Protein AF-A0A968D6P3-F1 (afdb_monomer)

Solvent-accessible surface area (backbone atoms only — not comparable to full-atom values): 5570 Å² total; per-residue (Å²): 118,77,71,58,57,55,53,53,53,50,51,47,62,71,68,71,59,91,38,73,42,37,53,64,76,57,51,67,72,42,44,27,33,32,61,49,73,48,98,63,58,65,77,57,44,55,53,36,45,76,65,54,64,40,65,74,34,55,39,30,33,64,34,73,71,100,47,33,31,33,32,35,86,96,43,79,44,82,43,57,68,74,60,29,63,26,29,33,24,35,57,55,82,74,93,82,122

Secondary structure (DSSP, 8-state):
-HHHHHHHHHHHHHTT---EEEGGGPPTT-EEEEEEE-S--HHHHHHHHHTT-STT-EEEEEE-SSSEEEEETTEEEEE-HHHHHTEEEEEPP-TT-

Nearest PDB structures (foldseek):
  3e19-assembly1_B  TM=8.958E-01  e=2.493E-06  Thermococcus thioreducens
  3e19-assembly1_A  TM=9.100E-01  e=4.237E-06  Thermococcus thioreducens
  4o5v-assembly1_A  TM=9.229E-01  e=1.377E-05  Thermoplasma acidophilum DSM 1728
  7b1v-assembly1_A  TM=8.258E-01  e=3.730E-04  Saccharopolyspora erythraea NRRL 2338
  2qqa-assembly1_A-2  TM=8.065E-01  e=2.059E-03  Corynebacterium diphtheriae

Foldseek 3Di:
DVVVLVVVVVVVVVVVQPQKDFLLPDDAFWKWFWADFPDDPPVRVVVCVVVVNDGGFMKGFHDPPPFTWIDTPNDIDTDHPVRSRRIITGTDDDPPD

pLDDT: mean 82.44, std 16.04, range [40.28, 96.88]

Structure (mmCIF, N/CA/C/O backbone):
data_AF-A0A968D6P3-F1
#
_entry.id   AF-A0A968D6P3-F1
#
loop_
_atom_site.group_PDB
_atom_site.id
_atom_site.type_symbol
_atom_site.label_atom_id
_atom_site.label_alt_id
_atom_site.label_comp_id
_atom_site.label_asym_id
_atom_site.label_entity_id
_atom_site.label_seq_id
_atom_site.pd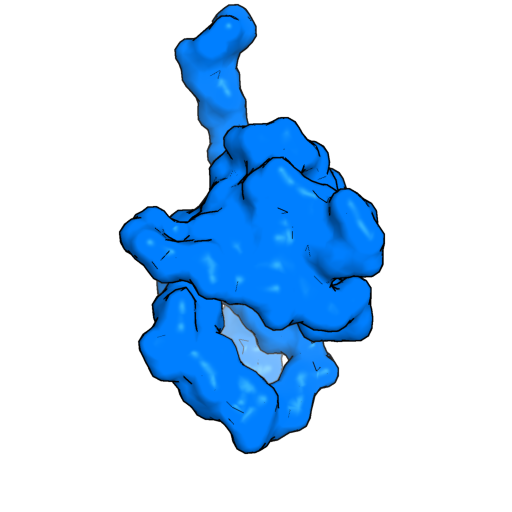bx_PDB_ins_code
_atom_site.Cartn_x
_atom_site.Cartn_y
_atom_site.Cartn_z
_atom_site.occupancy
_atom_site.B_iso_or_equiv
_atom_site.auth_seq_id
_atom_site.auth_comp_id
_atom_site.auth_asym_id
_atom_site.auth_atom_id
_atom_site.pdbx_PDB_model_num
ATOM 1 N N . MET A 1 1 ? 16.094 -0.528 -16.044 1.00 51.88 1 MET A N 1
ATOM 2 C CA . MET A 1 1 ? 14.943 -0.396 -15.116 1.00 51.88 1 MET A CA 1
ATOM 3 C C . MET A 1 1 ? 14.948 0.891 -14.277 1.00 51.88 1 MET A C 1
ATOM 5 O O . MET A 1 1 ? 13.911 1.531 -14.208 1.00 51.88 1 MET A O 1
ATOM 9 N N . LYS A 1 2 ? 16.089 1.354 -13.726 1.00 40.28 2 LYS A N 1
ATOM 10 C CA . LYS A 1 2 ? 16.186 2.622 -12.951 1.00 40.28 2 LYS A CA 1
ATOM 11 C C . LYS A 1 2 ? 15.753 3.901 -13.709 1.00 40.28 2 LYS A C 1
ATOM 13 O O . LYS A 1 2 ? 15.362 4.874 -13.084 1.00 40.28 2 LYS A O 1
ATOM 18 N N . SER A 1 3 ? 15.787 3.891 -15.046 1.00 51.22 3 SER A N 1
ATOM 19 C CA . SER A 1 3 ? 15.506 5.061 -15.902 1.00 51.22 3 SER A CA 1
ATOM 20 C C . SER A 1 3 ? 14.013 5.409 -16.062 1.00 51.22 3 SER A C 1
ATOM 22 O O . SER A 1 3 ? 13.689 6.569 -16.297 1.00 51.22 3 SER A O 1
ATOM 24 N N . GLN A 1 4 ? 13.095 4.447 -15.901 1.00 53.44 4 GLN A N 1
ATOM 25 C CA . GLN A 1 4 ? 11.649 4.694 -16.055 1.00 53.44 4 GLN A CA 1
ATOM 26 C C . GLN A 1 4 ? 11.031 5.330 -14.797 1.00 53.44 4 GLN A C 1
ATOM 28 O O . GLN A 1 4 ? 10.241 6.263 -14.898 1.00 53.44 4 GLN A O 1
ATOM 33 N N . ILE A 1 5 ? 11.462 4.897 -13.606 1.00 57.69 5 ILE A N 1
ATOM 34 C CA . ILE A 1 5 ? 10.959 5.411 -12.320 1.00 57.69 5 ILE A CA 1
ATOM 35 C C . ILE A 1 5 ? 11.311 6.895 -12.149 1.00 57.69 5 ILE A C 1
ATOM 37 O O . ILE A 1 5 ? 10.451 7.691 -11.789 1.00 57.69 5 ILE A O 1
ATOM 41 N N . VAL A 1 6 ? 12.543 7.296 -12.489 1.00 56.97 6 VAL A N 1
ATOM 42 C CA . VAL A 1 6 ? 12.978 8.703 -12.385 1.00 56.97 6 VAL A CA 1
ATOM 43 C C . VAL A 1 6 ? 12.153 9.615 -13.296 1.00 56.97 6 VAL A C 1
ATOM 45 O O . VAL A 1 6 ? 11.786 10.711 -12.885 1.00 56.97 6 VAL A O 1
ATOM 48 N N . LYS A 1 7 ? 11.803 9.157 -14.507 1.00 55.84 7 LYS A N 1
ATOM 49 C CA . LYS A 1 7 ? 10.969 9.931 -15.439 1.00 55.84 7 LYS A CA 1
ATOM 50 C C . LYS A 1 7 ? 9.545 10.117 -14.917 1.00 55.84 7 LYS A C 1
ATOM 52 O O . LYS A 1 7 ? 9.005 11.211 -15.037 1.00 55.84 7 LYS A O 1
ATOM 57 N N . PHE A 1 8 ? 8.963 9.083 -14.313 1.00 60.44 8 PHE A N 1
ATOM 58 C CA . PHE A 1 8 ? 7.603 9.147 -13.773 1.00 60.44 8 PHE A CA 1
ATOM 59 C C . PHE A 1 8 ? 7.523 10.027 -12.517 1.00 60.44 8 PHE A C 1
ATOM 61 O O . PHE A 1 8 ? 6.624 10.856 -12.398 1.00 60.44 8 PHE A O 1
ATOM 68 N N . VAL A 1 9 ? 8.512 9.911 -11.623 1.00 60.25 9 VAL A N 1
ATOM 69 C CA . VAL A 1 9 ? 8.633 10.762 -10.427 1.00 60.25 9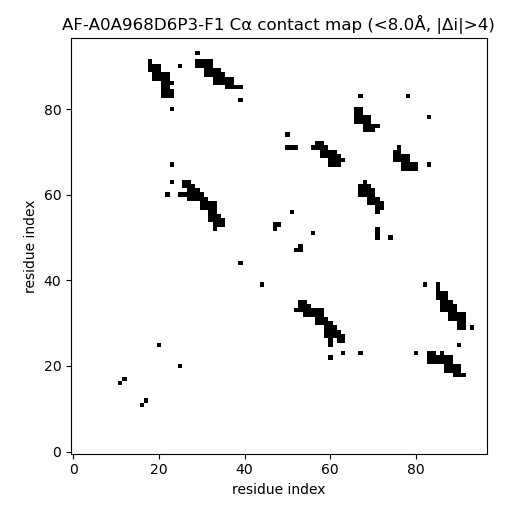 VAL A CA 1
ATOM 70 C C . VAL A 1 9 ? 8.847 12.225 -10.820 1.00 60.25 9 VAL A C 1
ATOM 72 O O . VAL A 1 9 ? 8.158 13.101 -10.304 1.00 60.25 9 VAL A O 1
ATOM 75 N N . ALA A 1 10 ? 9.742 12.499 -11.775 1.00 57.88 10 ALA A N 1
ATOM 76 C CA . ALA A 1 10 ? 9.984 13.854 -12.264 1.00 57.88 10 ALA A CA 1
ATOM 77 C C . ALA A 1 10 ? 8.737 14.456 -12.932 1.00 57.88 10 ALA A C 1
ATOM 79 O O . ALA A 1 10 ? 8.405 15.603 -12.661 1.00 57.88 10 ALA A O 1
ATOM 80 N N . ALA A 1 11 ? 8.006 13.689 -13.747 1.00 56.34 11 ALA A N 1
ATOM 81 C CA . ALA A 1 11 ? 6.772 14.158 -14.378 1.00 56.34 11 ALA A CA 1
ATOM 82 C C . ALA A 1 11 ? 5.674 14.492 -13.350 1.00 56.34 11 ALA A C 1
ATOM 84 O O . ALA A 1 11 ? 5.021 15.526 -13.471 1.00 56.34 11 ALA A O 1
ATOM 85 N N . ALA A 1 12 ? 5.505 13.664 -12.311 1.00 54.50 12 ALA A N 1
ATOM 86 C CA . ALA A 1 12 ? 4.557 13.934 -11.229 1.00 54.50 12 ALA A CA 1
ATOM 87 C C . ALA A 1 12 ? 4.934 15.190 -10.423 1.00 54.50 12 ALA A C 1
ATOM 89 O O . ALA A 1 12 ? 4.060 15.983 -10.080 1.00 54.50 12 ALA A O 1
ATOM 90 N N . TYR A 1 13 ? 6.231 15.399 -10.174 1.00 57.19 13 TYR A N 1
ATOM 91 C CA . TYR A 1 13 ? 6.742 16.583 -9.480 1.00 57.19 13 TYR A CA 1
ATOM 92 C C . TYR A 1 13 ? 6.575 17.866 -10.317 1.00 57.19 13 TYR A C 1
ATOM 94 O O . TYR A 1 13 ? 6.169 18.902 -9.796 1.00 57.19 13 TYR A O 1
ATOM 102 N N . LEU A 1 14 ? 6.829 17.790 -11.630 1.00 52.91 14 LEU A N 1
ATOM 103 C CA . LEU A 1 14 ? 6.700 18.911 -12.573 1.00 52.91 14 LEU A CA 1
ATOM 104 C C . LEU A 1 14 ? 5.242 19.329 -12.825 1.00 52.91 14 LEU A C 1
ATOM 106 O O . LEU A 1 14 ? 4.995 20.483 -13.160 1.00 52.91 14 LEU A O 1
ATOM 110 N N . ALA A 1 15 ? 4.277 18.424 -12.635 1.00 57.22 15 ALA A N 1
ATOM 111 C CA . ALA A 1 15 ? 2.850 18.708 -12.798 1.00 57.22 15 ALA A CA 1
ATOM 112 C C . ALA A 1 15 ? 2.234 19.532 -11.644 1.00 57.22 15 ALA A C 1
ATOM 114 O O . ALA A 1 15 ? 1.042 19.824 -11.680 1.00 57.22 15 ALA A O 1
ATOM 115 N N . GLY A 1 16 ? 3.011 19.908 -10.619 1.00 44.72 16 GLY A N 1
ATOM 116 C CA . GLY A 1 16 ? 2.568 20.824 -9.558 1.00 44.72 16 GLY A CA 1
ATOM 117 C C . GLY A 1 16 ? 1.576 20.235 -8.547 1.00 44.72 16 GLY A C 1
ATOM 118 O O . GLY A 1 16 ? 1.038 20.967 -7.721 1.00 44.72 16 GLY A O 1
ATOM 119 N N . VAL A 1 17 ? 1.339 18.920 -8.569 1.00 53.41 17 VAL A N 1
ATOM 120 C CA . VAL A 1 17 ? 0.400 18.244 -7.663 1.00 53.41 17 VAL A CA 1
ATOM 121 C C . VAL A 1 17 ? 1.186 17.476 -6.598 1.00 53.41 17 VAL A C 1
ATOM 123 O O . VAL A 1 17 ? 1.619 16.345 -6.813 1.00 53.41 17 VAL A O 1
ATOM 126 N N . ASN A 1 18 ? 1.371 18.093 -5.431 1.00 62.75 18 ASN A N 1
ATOM 127 C CA . ASN A 1 18 ? 2.174 17.579 -4.313 1.00 62.75 18 ASN A CA 1
ATOM 128 C C . ASN A 1 18 ? 1.453 16.469 -3.506 1.00 62.75 18 ASN A C 1
ATOM 130 O O . ASN A 1 18 ? 1.340 16.545 -2.288 1.00 62.75 18 ASN A O 1
ATOM 134 N N . LEU A 1 19 ? 0.896 15.458 -4.186 1.00 77.75 19 LEU A N 1
ATOM 135 C CA . LEU A 1 19 ? 0.113 14.371 -3.566 1.00 77.75 19 LEU A CA 1
ATOM 136 C C . LEU A 1 19 ? 0.907 13.067 -3.392 1.00 77.75 19 LEU A C 1
ATOM 138 O O . LEU A 1 19 ? 0.339 12.068 -2.947 1.00 77.75 19 LEU A O 1
ATOM 142 N N . MET A 1 20 ? 2.191 13.052 -3.765 1.00 88.25 20 MET A N 1
ATOM 143 C CA . MET A 1 20 ? 3.050 11.884 -3.579 1.00 88.25 20 MET A CA 1
ATOM 144 C C . MET A 1 20 ? 3.556 11.827 -2.139 1.00 88.25 20 MET A C 1
ATOM 146 O O . MET A 1 20 ? 4.311 12.692 -1.703 1.00 88.25 20 MET A O 1
ATOM 150 N N . VAL A 1 21 ? 3.179 10.775 -1.425 1.00 91.69 21 VAL A N 1
ATOM 151 C CA . VAL A 1 21 ? 3.581 10.524 -0.036 1.00 91.69 21 VAL A CA 1
ATOM 152 C C . VAL A 1 21 ? 3.954 9.055 0.139 1.00 91.69 21 VAL A C 1
ATOM 154 O O . VAL A 1 21 ? 3.711 8.232 -0.748 1.00 91.69 21 VAL A O 1
AT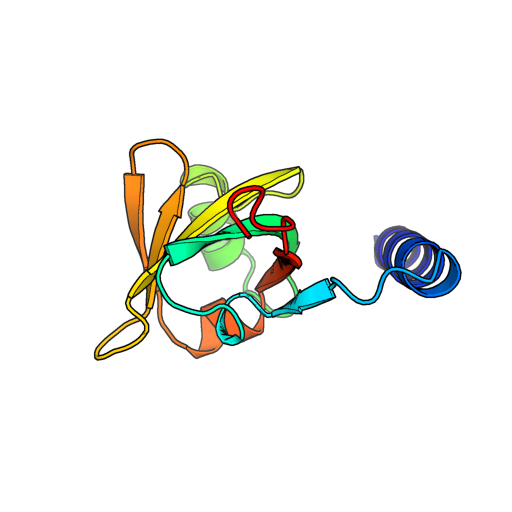OM 157 N N . ARG A 1 22 ? 4.543 8.696 1.280 1.00 92.69 22 ARG A N 1
ATOM 158 C CA . ARG A 1 22 ? 4.691 7.282 1.648 1.00 92.69 22 ARG A CA 1
ATOM 159 C C . ARG A 1 22 ? 3.376 6.769 2.212 1.00 92.69 22 ARG A C 1
ATOM 161 O O . ARG A 1 22 ? 2.633 7.525 2.833 1.00 92.69 22 ARG A O 1
ATOM 168 N N . LEU A 1 23 ? 3.126 5.470 2.082 1.00 94.44 23 LEU A N 1
ATOM 169 C CA . LEU A 1 23 ? 1.950 4.832 2.675 1.00 94.44 23 LEU A CA 1
ATOM 170 C C . LEU A 1 23 ? 1.883 5.070 4.194 1.00 94.44 23 LEU A C 1
ATOM 172 O O . LEU A 1 23 ? 0.810 5.307 4.737 1.00 94.44 23 LEU A O 1
ATOM 176 N N . LYS A 1 24 ? 3.041 5.084 4.868 1.00 94.56 24 LYS A N 1
ATOM 177 C CA . LYS A 1 24 ? 3.165 5.411 6.299 1.00 94.56 24 LYS A CA 1
ATOM 178 C C . LYS A 1 24 ? 2.606 6.795 6.674 1.00 94.56 24 LYS A C 1
ATOM 180 O O . LYS A 1 24 ? 2.136 6.986 7.797 1.00 94.56 24 LYS A O 1
ATOM 185 N N . ASP A 1 25 ? 2.682 7.749 5.748 1.00 93.69 25 ASP A N 1
ATOM 186 C CA . ASP A 1 25 ? 2.293 9.148 5.956 1.00 93.69 25 ASP A CA 1
ATOM 187 C C . ASP A 1 25 ? 0.799 9.392 5.661 1.00 93.69 25 ASP A C 1
ATOM 189 O O . ASP A 1 25 ? 0.317 10.516 5.806 1.00 93.69 25 ASP A O 1
ATOM 193 N N . LEU A 1 26 ? 0.055 8.357 5.253 1.00 92.88 26 LEU A N 1
ATOM 194 C CA . LEU A 1 26 ? -1.403 8.415 5.193 1.00 92.88 26 LEU A CA 1
ATOM 195 C C . LEU A 1 26 ? -1.998 8.473 6.606 1.00 92.88 26 LEU A C 1
ATOM 197 O O . LEU A 1 26 ? -1.411 7.967 7.565 1.00 92.88 26 LEU A O 1
ATOM 201 N N . GLU A 1 27 ? -3.186 9.043 6.729 1.00 94.00 27 GLU A N 1
ATOM 202 C CA . GLU A 1 27 ? -4.029 8.960 7.919 1.00 94.00 27 GLU A CA 1
ATOM 203 C C . GLU A 1 27 ? -5.071 7.844 7.796 1.00 94.00 27 GLU A C 1
ATOM 205 O O . GLU A 1 27 ? -5.407 7.387 6.702 1.00 94.00 27 GLU A O 1
ATOM 210 N N . ALA A 1 28 ? -5.558 7.354 8.937 1.00 94.50 28 ALA A N 1
ATOM 211 C CA . ALA A 1 28 ? -6.580 6.312 8.944 1.00 94.50 28 ALA A CA 1
ATOM 212 C C . ALA A 1 28 ? -7.854 6.805 8.234 1.00 94.50 28 ALA A C 1
ATOM 214 O O . ALA A 1 28 ? -8.345 7.898 8.501 1.00 94.50 28 ALA A O 1
ATOM 215 N N . GLY A 1 29 ? -8.380 5.987 7.327 1.00 93.75 29 GLY A N 1
ATOM 216 C CA . GLY A 1 29 ? -9.486 6.307 6.430 1.00 93.75 29 GLY A CA 1
ATOM 217 C C . GLY A 1 29 ? -9.055 6.849 5.064 1.00 93.75 29 GLY A C 1
ATOM 218 O O . GLY A 1 29 ? -9.842 6.760 4.123 1.00 93.75 29 GLY A O 1
ATOM 219 N N . GLU A 1 30 ? -7.825 7.354 4.908 1.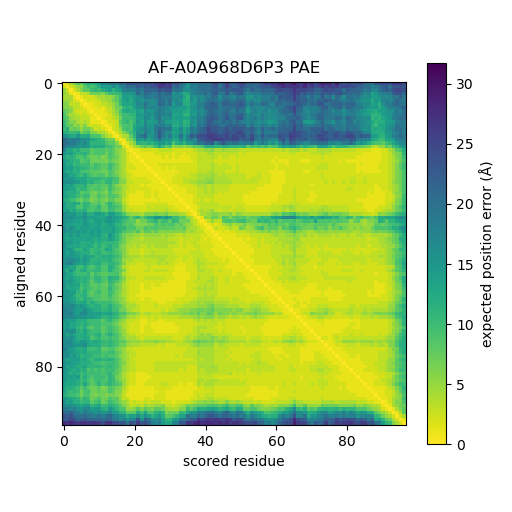00 93.94 30 GLU A N 1
ATOM 220 C CA . GLU A 1 30 ? -7.372 7.899 3.625 1.00 93.94 30 GLU A CA 1
ATOM 221 C C . GLU A 1 30 ? -7.157 6.804 2.575 1.00 93.94 30 GLU A C 1
ATOM 223 O O . GLU A 1 30 ? -6.630 5.721 2.854 1.00 93.94 30 GLU A O 1
ATOM 228 N N . GLN A 1 31 ? -7.528 7.127 1.334 1.00 94.81 31 GLN A N 1
ATOM 229 C CA . GLN A 1 31 ? -7.333 6.287 0.159 1.00 94.81 31 GLN A CA 1
ATOM 230 C C . GLN A 1 31 ? -6.276 6.890 -0.769 1.00 94.81 31 GLN A C 1
ATOM 232 O O . GLN A 1 31 ? -6.196 8.105 -0.967 1.00 94.81 31 GLN A O 1
ATOM 237 N N . ALA A 1 32 ? -5.458 6.028 -1.360 1.00 95.00 32 ALA A N 1
ATOM 238 C CA . ALA A 1 32 ? -4.386 6.428 -2.254 1.00 95.00 32 ALA A CA 1
ATOM 239 C C . ALA A 1 32 ? -4.167 5.391 -3.362 1.00 95.00 32 ALA A C 1
ATOM 241 O O . ALA A 1 32 ? -4.503 4.220 -3.207 1.00 95.00 32 ALA A O 1
ATOM 242 N N . CYS A 1 33 ? -3.592 5.820 -4.483 1.00 94.12 33 CYS A N 1
ATOM 243 C CA . CYS A 1 33 ? -3.162 4.933 -5.564 1.00 94.12 33 CYS A CA 1
ATOM 244 C C . CYS A 1 33 ? -1.675 4.606 -5.401 1.00 94.12 33 CYS A C 1
ATOM 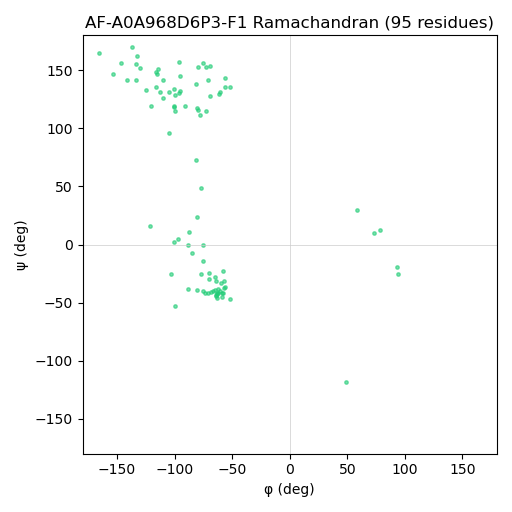246 O O . CYS A 1 33 ? -0.861 5.511 -5.199 1.00 94.12 33 CYS A O 1
ATOM 248 N N . ILE A 1 34 ? -1.309 3.332 -5.496 1.00 93.00 34 ILE A N 1
ATOM 249 C CA . ILE A 1 34 ? 0.076 2.867 -5.413 1.00 93.00 34 ILE A CA 1
ATOM 250 C C . ILE A 1 34 ? 0.825 3.323 -6.667 1.00 93.00 34 ILE A C 1
ATOM 252 O O . ILE A 1 34 ? 0.389 3.077 -7.789 1.00 93.00 34 ILE A O 1
ATOM 256 N N . LEU A 1 35 ? 1.970 3.981 -6.484 1.00 90.81 35 LEU A N 1
ATOM 257 C CA . LEU A 1 35 ? 2.806 4.450 -7.590 1.00 90.81 35 LEU A CA 1
ATOM 258 C C . LEU A 1 35 ? 3.976 3.503 -7.837 1.00 90.81 35 LEU A C 1
ATOM 260 O O . LEU A 1 35 ? 4.198 3.063 -8.961 1.00 90.81 35 LEU A O 1
ATOM 264 N N . PHE A 1 36 ? 4.744 3.209 -6.791 1.00 87.38 36 PHE A N 1
ATOM 265 C CA . PHE A 1 36 ? 5.889 2.307 -6.851 1.00 87.38 36 PHE A CA 1
ATOM 266 C C . PHE A 1 36 ? 6.338 1.905 -5.445 1.00 87.38 36 PHE A C 1
ATOM 268 O O . PHE A 1 36 ? 6.002 2.542 -4.447 1.00 87.38 36 PHE A O 1
ATOM 275 N N . THR A 1 37 ? 7.156 0.860 -5.387 1.00 86.44 37 THR A N 1
ATOM 276 C CA . THR A 1 37 ? 7.827 0.401 -4.171 1.00 86.44 37 THR A CA 1
ATOM 277 C C . THR A 1 37 ? 9.340 0.542 -4.325 1.00 86.44 37 THR A C 1
ATOM 279 O O . THR A 1 37 ? 9.898 0.167 -5.358 1.00 86.44 37 THR A O 1
ATOM 282 N N . THR A 1 38 ? 10.026 1.048 -3.306 1.00 84.06 38 THR A N 1
ATOM 283 C CA . THR A 1 38 ? 11.491 1.153 -3.250 1.00 84.06 38 THR A CA 1
ATOM 284 C C . THR A 1 38 ? 12.047 0.292 -2.132 1.00 84.06 38 THR A C 1
ATOM 286 O O . THR A 1 38 ? 11.422 0.182 -1.083 1.00 84.06 38 THR A O 1
ATOM 289 N N . SER A 1 39 ? 13.260 -0.233 -2.314 1.00 70.81 39 SER A N 1
ATOM 290 C CA . SER A 1 39 ? 14.032 -0.856 -1.228 1.00 70.81 39 SER A CA 1
ATOM 291 C C . SER A 1 39 ? 13.332 -2.036 -0.532 1.00 70.81 39 SER A C 1
ATOM 293 O O . SER A 1 39 ? 13.584 -2.299 0.639 1.00 70.81 39 SER A O 1
ATOM 295 N N . VAL A 1 40 ? 12.480 -2.771 -1.257 1.00 75.50 40 VAL A N 1
ATOM 296 C CA . VAL A 1 40 ? 11.854 -4.016 -0.785 1.00 75.50 40 VAL A CA 1
ATOM 297 C C . VAL A 1 40 ? 12.627 -5.213 -1.362 1.00 75.50 40 VAL A C 1
ATOM 299 O O . VAL A 1 40 ? 12.841 -5.246 -2.578 1.00 75.50 40 VAL A O 1
ATOM 302 N N . PRO A 1 41 ? 13.069 -6.194 -0.547 1.00 81.50 41 PRO A N 1
ATOM 303 C CA . PRO A 1 41 ? 13.711 -7.411 -1.050 1.00 81.50 41 PRO A CA 1
ATOM 304 C C . PRO A 1 41 ? 12.820 -8.151 -2.056 1.00 81.50 41 PRO A C 1
ATOM 306 O O . PRO A 1 41 ? 11.611 -8.221 -1.853 1.00 81.50 41 PRO A O 1
ATOM 309 N N . GLY A 1 42 ? 13.404 -8.759 -3.097 1.00 81.38 42 GLY A N 1
ATOM 310 C CA . GLY A 1 42 ? 12.643 -9.385 -4.195 1.00 81.38 42 GLY A CA 1
ATOM 311 C C . GLY A 1 42 ? 11.563 -10.369 -3.730 1.00 81.38 42 GLY A C 1
ATOM 312 O O . GLY A 1 42 ? 10.410 -10.232 -4.108 1.00 81.38 42 GLY A O 1
ATOM 313 N N . GLN A 1 43 ? 11.888 -11.268 -2.796 1.00 83.50 43 GLN A N 1
ATOM 314 C CA . GLN A 1 43 ? 10.915 -12.230 -2.261 1.00 83.50 43 GLN A CA 1
ATOM 315 C C . GLN A 1 43 ? 9.748 -11.566 -1.505 1.00 83.50 43 GLN A C 1
ATOM 317 O O . GLN A 1 43 ? 8.636 -12.089 -1.489 1.00 83.50 43 GLN A O 1
ATOM 322 N N . VAL A 1 44 ? 9.990 -10.423 -0.856 1.00 84.88 44 VAL A N 1
ATOM 323 C CA . VAL A 1 44 ? 8.934 -9.651 -0.185 1.00 84.88 44 VAL A CA 1
ATOM 324 C C . VAL A 1 44 ? 8.096 -8.912 -1.224 1.00 84.88 44 VAL A C 1
ATOM 326 O O . VAL A 1 44 ? 6.875 -8.902 -1.111 1.00 84.88 44 VAL A O 1
ATOM 329 N N . LEU A 1 45 ? 8.732 -8.354 -2.258 1.00 85.56 45 LEU A N 1
ATOM 330 C CA . LEU A 1 45 ? 8.042 -7.708 -3.370 1.00 85.56 45 LEU A CA 1
ATOM 331 C C . LEU A 1 45 ? 7.095 -8.684 -4.079 1.00 85.56 45 LEU A C 1
ATOM 333 O O . LEU A 1 45 ? 5.936 -8.341 -4.280 1.00 85.56 45 LEU A O 1
ATOM 337 N N . ASP A 1 46 ? 7.537 -9.909 -4.367 1.00 87.88 46 ASP A N 1
ATOM 338 C CA . ASP A 1 46 ? 6.698 -10.934 -5.000 1.00 87.88 46 ASP A CA 1
ATOM 339 C C . ASP A 1 46 ? 5.440 -11.228 -4.167 1.00 87.88 46 ASP A C 1
ATOM 341 O O . ASP A 1 46 ? 4.333 -11.305 -4.698 1.00 87.88 46 ASP A O 1
ATOM 345 N N . ARG A 1 47 ? 5.581 -11.317 -2.836 1.00 89.12 47 ARG A N 1
ATOM 346 C CA . ARG A 1 47 ? 4.436 -11.495 -1.926 1.00 89.12 47 ARG A CA 1
ATOM 347 C C . ARG A 1 47 ? 3.497 -10.294 -1.961 1.00 89.12 47 ARG A C 1
ATOM 349 O O . ARG A 1 47 ? 2.289 -10.477 -2.023 1.00 89.12 47 ARG A O 1
ATOM 356 N N . LEU A 1 48 ? 4.039 -9.078 -1.939 1.00 89.06 48 LEU A N 1
ATOM 357 C CA . LEU A 1 48 ? 3.250 -7.851 -2.040 1.00 89.06 48 LEU A CA 1
ATOM 358 C C . LEU A 1 48 ? 2.433 -7.799 -3.332 1.00 89.06 48 LEU A C 1
ATOM 360 O O . LEU A 1 48 ? 1.255 -7.446 -3.289 1.00 89.06 48 LEU A O 1
ATOM 364 N N . MET A 1 49 ? 3.024 -8.213 -4.454 1.00 89.06 49 MET A N 1
ATOM 365 C CA . MET A 1 49 ? 2.328 -8.260 -5.737 1.00 89.06 49 MET A CA 1
ATOM 366 C C . MET A 1 49 ? 1.139 -9.225 -5.719 1.00 89.06 49 MET A C 1
ATOM 368 O O . MET A 1 49 ? 0.073 -8.874 -6.218 1.00 89.06 49 MET A O 1
ATOM 372 N N . VAL A 1 50 ? 1.289 -10.402 -5.097 1.00 90.69 50 VAL A N 1
ATOM 373 C CA . VAL A 1 50 ? 0.191 -11.375 -4.927 1.00 90.69 50 VAL A CA 1
ATOM 374 C C . VAL A 1 50 ? -0.978 -10.782 -4.137 1.00 90.69 50 VAL A C 1
ATOM 376 O O . VAL A 1 50 ? -2.129 -11.093 -4.425 1.00 90.69 50 VAL A O 1
ATOM 379 N N . TYR A 1 51 ? -0.700 -9.893 -3.182 1.00 91.56 51 TYR A N 1
ATOM 380 C CA . TYR A 1 51 ? -1.723 -9.210 -2.388 1.00 91.56 51 TYR A CA 1
ATOM 381 C C . TYR A 1 51 ? -2.256 -7.912 -3.021 1.00 91.56 51 TYR A C 1
ATOM 383 O O . TYR A 1 51 ? -2.932 -7.133 -2.352 1.00 91.56 51 TYR A O 1
ATOM 391 N N . GLY A 1 52 ? -1.938 -7.640 -4.290 1.00 90.62 52 GLY A N 1
ATOM 392 C CA . GLY A 1 52 ? -2.432 -6.457 -4.997 1.00 90.62 52 GLY A CA 1
ATOM 393 C C . GLY A 1 52 ? -1.700 -5.156 -4.653 1.00 90.62 52 GLY A C 1
ATOM 394 O O . GLY A 1 52 ? -2.153 -4.079 -5.042 1.00 90.62 52 GLY A O 1
ATOM 395 N N . ILE A 1 53 ? -0.550 -5.223 -3.973 1.00 92.12 53 ILE A N 1
ATOM 396 C CA . ILE A 1 53 ? 0.326 -4.066 -3.742 1.00 92.12 53 ILE A CA 1
ATOM 397 C C . ILE A 1 53 ? 1.183 -3.847 -4.995 1.00 92.12 53 ILE A C 1
ATOM 399 O O . ILE A 1 53 ? 2.378 -4.144 -5.038 1.00 92.12 53 ILE A O 1
ATOM 403 N N . ILE A 1 54 ? 0.537 -3.355 -6.048 1.00 91.25 54 ILE A N 1
ATOM 404 C CA . ILE A 1 54 ? 1.130 -3.094 -7.361 1.00 91.25 54 ILE A CA 1
ATOM 405 C C . ILE A 1 54 ? 0.793 -1.679 -7.835 1.00 91.25 54 ILE A C 1
ATOM 407 O O . ILE A 1 54 ? -0.250 -1.144 -7.458 1.00 91.25 54 ILE A O 1
ATOM 411 N N . PRO A 1 55 ? 1.645 -1.052 -8.668 1.00 90.62 55 PRO A N 1
ATOM 412 C CA . PRO A 1 55 ? 1.340 0.244 -9.260 1.00 90.62 55 PRO A CA 1
ATOM 413 C C . PRO A 1 55 ? -0.028 0.275 -9.951 1.00 90.62 55 PRO A C 1
ATOM 415 O O . PRO A 1 55 ? -0.360 -0.632 -10.709 1.00 90.62 55 PRO A O 1
ATOM 418 N N . GLY A 1 56 ? -0.793 1.340 -9.716 1.00 90.25 56 GLY A N 1
ATOM 419 C CA . GLY A 1 56 ? -2.138 1.530 -10.262 1.00 90.25 56 GLY A CA 1
ATOM 420 C C . GLY A 1 56 ? -3.264 1.057 -9.341 1.00 90.25 56 GLY A C 1
ATOM 421 O O . GLY A 1 56 ? -4.351 1.628 -9.401 1.00 90.25 56 GLY A O 1
ATOM 422 N N . ASN A 1 57 ? -3.007 0.103 -8.441 1.00 94.00 57 ASN A N 1
ATOM 423 C CA . ASN A 1 57 ? -4.016 -0.341 -7.480 1.00 94.00 57 ASN A CA 1
ATOM 424 C C . ASN A 1 57 ? -4.266 0.709 -6.396 1.00 94.00 57 ASN A C 1
ATOM 426 O O . ASN A 1 57 ? -3.391 1.512 -6.054 1.00 94.00 57 ASN A O 1
ATOM 430 N N . TYR A 1 58 ? -5.474 0.684 -5.840 1.00 94.69 58 TYR A N 1
ATOM 431 C CA . TYR A 1 58 ? -5.853 1.541 -4.728 1.00 94.69 58 TYR A CA 1
ATOM 432 C C . TYR A 1 58 ? -5.676 0.818 -3.403 1.00 94.69 58 TYR A C 1
ATOM 434 O O . TYR A 1 58 ? -5.902 -0.382 -3.279 1.00 94.69 58 TYR A O 1
ATOM 442 N N . VAL A 1 59 ? -5.286 1.590 -2.400 1.00 95.75 59 VAL A N 1
ATOM 443 C CA . VAL A 1 59 ? -5.142 1.135 -1.027 1.00 95.75 59 VAL A CA 1
ATOM 444 C C . VAL A 1 59 ? -5.794 2.148 -0.103 1.00 95.75 59 VAL A C 1
ATOM 446 O O . VAL A 1 59 ? -5.690 3.359 -0.319 1.00 95.75 59 VAL A O 1
ATOM 449 N N . ARG A 1 60 ? -6.458 1.660 0.940 1.00 96.19 60 ARG A N 1
ATOM 450 C CA . ARG A 1 60 ? -6.956 2.482 2.041 1.00 96.19 60 ARG A CA 1
ATOM 451 C C . ARG A 1 60 ? -6.188 2.146 3.304 1.00 96.19 60 ARG A C 1
ATOM 453 O O . ARG A 1 60 ? -6.050 0.976 3.652 1.00 96.19 60 ARG A O 1
ATOM 460 N N . LEU A 1 61 ? -5.696 3.158 4.008 1.00 96.44 61 LEU A N 1
ATOM 461 C CA . LEU A 1 61 ? -5.105 2.941 5.319 1.00 96.44 61 LEU A CA 1
ATOM 462 C C . LEU A 1 61 ? -6.229 2.812 6.346 1.00 96.44 61 LEU A C 1
ATOM 464 O O . LEU A 1 61 ? -6.962 3.762 6.583 1.00 96.44 61 LEU A O 1
ATOM 468 N N . HIS A 1 62 ? -6.377 1.650 6.970 1.00 96.12 62 HIS A N 1
ATOM 469 C CA . HIS A 1 62 ? -7.406 1.421 7.980 1.00 96.12 62 HIS A CA 1
ATOM 470 C C . HIS A 1 62 ? -6.928 1.797 9.391 1.00 96.12 62 HIS A C 1
ATOM 472 O O . HIS A 1 62 ? -7.689 2.372 10.164 1.00 96.12 62 HIS A O 1
ATOM 478 N N . GLN A 1 63 ? -5.661 1.521 9.722 1.00 95.50 63 GLN A N 1
ATOM 479 C CA . GLN A 1 63 ? -5.096 1.737 11.060 1.00 95.50 63 GLN A CA 1
ATOM 480 C C . GLN A 1 63 ? -3.578 1.971 10.989 1.00 95.50 63 GLN A C 1
ATOM 482 O O . GLN A 1 63 ? -2.917 1.339 10.174 1.00 95.50 63 GLN A O 1
ATOM 487 N N . LYS A 1 64 ? -3.006 2.809 11.875 1.00 95.19 64 LYS A N 1
ATOM 488 C CA . LYS A 1 64 ? -1.541 3.047 11.993 1.00 95.19 64 LYS A CA 1
ATOM 489 C C . LYS A 1 64 ? -0.868 2.345 13.179 1.00 95.19 64 LYS A C 1
ATOM 491 O O . LYS A 1 64 ? 0.343 2.142 13.160 1.00 95.19 64 LYS A O 1
ATOM 496 N N . LYS A 1 65 ? -1.612 2.052 14.251 1.00 91.31 65 LYS A N 1
ATOM 497 C CA . LYS A 1 65 ? -1.085 1.493 15.508 1.00 91.31 65 LYS A CA 1
ATOM 498 C C . LYS A 1 65 ? -2.047 0.452 16.090 1.00 91.31 65 LYS A C 1
ATOM 500 O O . LYS A 1 65 ? -3.246 0.704 16.041 1.00 91.31 65 LYS A O 1
ATOM 505 N N . PRO A 1 66 ? -1.547 -0.658 16.671 1.00 89.38 66 PRO A N 1
ATOM 506 C CA . PRO A 1 66 ? -0.128 -0.988 16.883 1.00 89.38 66 PRO A CA 1
ATOM 507 C C . PRO A 1 66 ? 0.619 -1.437 15.613 1.00 89.38 66 PRO A C 1
ATOM 509 O O . PRO A 1 66 ? 1.844 -1.426 15.605 1.00 89.38 66 PRO A O 1
ATOM 512 N N . ALA A 1 67 ? -0.103 -1.763 14.539 1.00 91.50 67 ALA A N 1
ATOM 513 C CA . ALA A 1 67 ? 0.444 -2.077 13.219 1.00 91.50 67 ALA A CA 1
ATOM 514 C C . ALA A 1 67 ? -0.311 -1.315 12.121 1.00 91.50 67 ALA A C 1
ATOM 516 O O . ALA A 1 67 ? -1.438 -0.852 12.353 1.00 91.50 67 ALA A O 1
ATOM 517 N N . TYR A 1 68 ? 0.300 -1.218 10.935 1.00 96.12 68 TYR A N 1
ATOM 518 C CA . TYR A 1 68 ? -0.348 -0.641 9.762 1.00 96.12 68 TYR A CA 1
ATOM 519 C C . TYR A 1 68 ? -1.300 -1.670 9.170 1.00 96.12 68 TYR A C 1
ATOM 521 O O . TYR A 1 68 ? -0.856 -2.688 8.646 1.00 96.12 68 TYR A O 1
ATOM 529 N N . ILE A 1 69 ? -2.601 -1.414 9.267 1.00 96.88 69 ILE A N 1
ATOM 530 C CA . ILE A 1 69 ? -3.617 -2.225 8.598 1.00 96.88 69 ILE A CA 1
ATOM 531 C C . ILE A 1 69 ? -4.041 -1.472 7.355 1.00 96.88 69 ILE A C 1
ATOM 533 O O . ILE A 1 69 ? -4.536 -0.349 7.455 1.00 96.88 69 ILE A O 1
ATOM 537 N N . ILE A 1 70 ? -3.845 -2.084 6.198 1.00 96.38 70 ILE A N 1
ATOM 538 C CA . ILE A 1 70 ? -4.288 -1.545 4.919 1.00 96.38 70 ILE A CA 1
ATOM 539 C C . ILE A 1 70 ? -5.358 -2.442 4.320 1.00 96.38 70 ILE A C 1
ATOM 541 O O . ILE A 1 70 ? -5.359 -3.649 4.548 1.00 96.38 70 ILE A O 1
ATOM 545 N N . GLN A 1 71 ? -6.242 -1.840 3.542 1.00 96.38 71 GLN A N 1
ATOM 546 C CA . GLN A 1 71 ? -7.205 -2.540 2.716 1.00 96.38 71 GLN A CA 1
ATOM 547 C C . GLN A 1 71 ? -6.815 -2.364 1.250 1.00 96.38 71 GLN A C 1
ATOM 549 O O . GLN A 1 71 ? -6.651 -1.233 0.786 1.00 96.38 71 GLN A O 1
ATOM 554 N N . VAL A 1 72 ? -6.674 -3.479 0.541 1.00 94.31 72 VAL A N 1
ATOM 555 C CA . VAL A 1 72 ? -6.528 -3.539 -0.916 1.00 94.31 72 VAL A CA 1
ATOM 556 C C . VAL A 1 72 ? -7.687 -4.3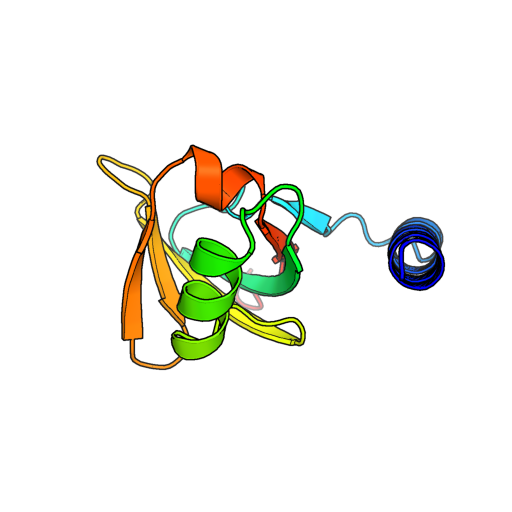73 -1.427 1.00 94.31 72 VAL A C 1
ATOM 558 O O . VAL A 1 72 ? -7.837 -5.525 -1.017 1.00 94.31 72 VAL A O 1
ATOM 561 N N . ASP A 1 73 ? -8.525 -3.779 -2.271 1.00 88.88 73 ASP A N 1
ATOM 562 C CA . ASP A 1 73 ? -9.816 -4.351 -2.660 1.00 88.88 73 ASP A CA 1
ATOM 563 C C . ASP A 1 73 ? -10.615 -4.801 -1.413 1.00 88.88 73 ASP A C 1
ATOM 565 O O . ASP A 1 73 ? -10.896 -3.994 -0.525 1.00 88.88 73 ASP A O 1
ATOM 569 N N . GLU A 1 74 ? -10.928 -6.092 -1.297 1.00 90.00 74 GLU A N 1
ATOM 570 C CA . GLU A 1 74 ? -11.652 -6.682 -0.158 1.00 90.00 74 GLU A CA 1
ATOM 571 C C . GLU A 1 74 ? -10.724 -7.320 0.897 1.00 90.00 74 GLU A C 1
ATOM 573 O O . GLU A 1 74 ? -11.184 -7.954 1.847 1.00 90.00 74 GLU A O 1
ATOM 578 N N . THR A 1 75 ? -9.403 -7.190 0.741 1.00 91.38 75 THR A N 1
ATOM 579 C CA . THR A 1 75 ? -8.413 -7.858 1.600 1.00 91.38 75 THR A CA 1
ATOM 580 C C . THR A 1 75 ? -7.776 -6.883 2.582 1.00 91.38 75 THR A C 1
ATOM 582 O O . THR A 1 75 ? -7.257 -5.838 2.190 1.00 91.38 75 THR A O 1
ATOM 585 N N . PHE A 1 76 ? -7.735 -7.264 3.861 1.00 95.12 76 PHE A N 1
ATOM 586 C CA . PHE A 1 76 ? -6.994 -6.545 4.898 1.00 95.12 76 PHE A CA 1
ATOM 587 C C . PHE A 1 76 ? -5.620 -7.172 5.128 1.00 95.12 76 PHE A C 1
ATOM 589 O O . PHE A 1 76 ? -5.503 -8.377 5.349 1.00 95.12 76 PHE A O 1
ATOM 596 N N . LEU A 1 77 ? -4.580 -6.341 5.123 1.00 94.44 77 LEU A N 1
ATOM 597 C CA . LEU A 1 77 ? -3.195 -6.758 5.323 1.00 94.44 77 LEU A CA 1
ATOM 598 C C . LEU A 1 77 ? -2.570 -5.974 6.469 1.00 94.44 77 LEU A C 1
ATOM 600 O O . LEU A 1 77 ? -2.654 -4.745 6.513 1.00 94.44 77 LEU A O 1
ATOM 604 N N . ALA A 1 78 ? -1.896 -6.690 7.366 1.00 94.75 78 ALA A N 1
ATOM 605 C CA . ALA A 1 78 ? -1.058 -6.095 8.395 1.00 94.75 78 ALA A CA 1
ATOM 606 C C . ALA A 1 78 ? 0.379 -5.969 7.879 1.00 94.75 78 ALA A C 1
ATOM 608 O O . ALA A 1 78 ? 1.012 -6.973 7.552 1.00 94.75 78 ALA A O 1
ATOM 609 N N . LEU A 1 79 ? 0.888 -4.741 7.815 1.00 92.56 79 LEU A N 1
ATOM 610 C CA . LEU A 1 79 ? 2.244 -4.434 7.378 1.00 92.56 79 LEU A CA 1
ATOM 611 C C 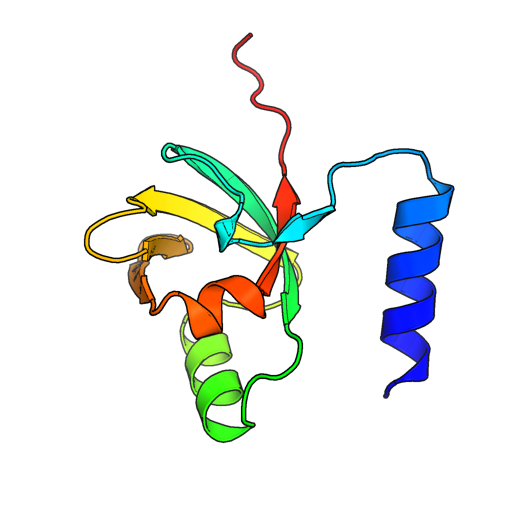. LEU A 1 79 ? 3.078 -3.837 8.517 1.00 92.56 79 LEU A C 1
ATOM 613 O O . LEU A 1 79 ? 2.596 -3.074 9.361 1.00 92.56 79 LEU A O 1
ATOM 617 N N . GLU A 1 80 ? 4.370 -4.149 8.496 1.00 91.19 80 GLU A N 1
ATOM 618 C CA . GLU A 1 80 ? 5.366 -3.497 9.340 1.00 91.19 80 GLU A CA 1
ATOM 619 C C . GLU A 1 80 ? 5.703 -2.083 8.824 1.00 91.19 80 GLU A C 1
ATOM 621 O O . GLU A 1 80 ? 5.554 -1.763 7.640 1.00 91.19 80 GLU A O 1
ATOM 626 N N . SER A 1 81 ? 6.185 -1.212 9.720 1.00 90.12 81 SER A N 1
ATOM 627 C CA . SER A 1 81 ? 6.498 0.190 9.388 1.00 90.12 81 SER A CA 1
ATOM 628 C C . SER A 1 81 ? 7.570 0.320 8.302 1.00 90.12 81 SER A C 1
ATOM 630 O O . SER A 1 81 ? 7.447 1.178 7.432 1.00 90.12 81 SER A O 1
ATOM 632 N N . ASN A 1 82 ? 8.606 -0.521 8.340 1.00 89.69 82 ASN A N 1
ATOM 633 C CA . ASN A 1 82 ? 9.690 -0.548 7.347 1.00 89.69 82 ASN A CA 1
ATOM 634 C C . ASN A 1 82 ? 9.160 -0.776 5.920 1.00 89.69 82 ASN A C 1
ATOM 636 O O . ASN A 1 82 ? 9.637 -0.167 4.968 1.00 89.69 82 ASN A O 1
ATOM 640 N N . LEU A 1 83 ? 8.138 -1.617 5.774 1.00 90.12 83 LEU A N 1
ATOM 641 C CA . LEU A 1 83 ? 7.520 -1.921 4.498 1.00 90.12 83 LEU A CA 1
ATOM 642 C C . LEU A 1 83 ? 6.674 -0.744 4.009 1.00 90.12 83 LEU A C 1
ATOM 644 O O . LEU A 1 83 ? 6.760 -0.361 2.847 1.00 90.12 83 LEU A O 1
ATOM 648 N N . CYS A 1 84 ? 5.923 -0.116 4.917 1.00 92.56 84 CYS A N 1
ATOM 649 C CA . CYS A 1 84 ? 5.112 1.067 4.622 1.00 92.56 84 CYS A CA 1
ATOM 650 C C . CYS A 1 84 ? 5.954 2.290 4.220 1.00 92.56 84 CYS A C 1
ATOM 652 O O . CYS A 1 84 ? 5.477 3.149 3.480 1.00 92.56 84 CYS A O 1
ATOM 654 N N . GLU A 1 85 ? 7.201 2.382 4.691 1.00 91.62 85 GLU A N 1
ATOM 655 C CA . GLU A 1 85 ? 8.157 3.430 4.300 1.00 91.62 85 GLU A CA 1
ATOM 656 C C . GLU A 1 85 ? 8.643 3.280 2.857 1.00 91.62 85 GLU A C 1
ATOM 658 O O . GLU A 1 85 ? 8.950 4.281 2.211 1.00 91.62 85 GLU A O 1
ATOM 663 N N . GLY A 1 86 ? 8.691 2.045 2.352 1.00 90.19 86 GLY A N 1
ATOM 664 C CA . GLY A 1 86 ? 9.111 1.733 0.989 1.00 90.19 86 GLY A CA 1
ATOM 665 C C . GLY A 1 86 ? 8.001 1.848 -0.056 1.00 90.19 86 GLY A C 1
ATOM 666 O O . GLY A 1 86 ? 8.297 1.730 -1.242 1.00 90.19 86 GLY A O 1
ATOM 667 N N . ILE A 1 87 ? 6.742 2.065 0.337 1.00 91.88 87 ILE A N 1
ATOM 668 C CA . ILE A 1 87 ? 5.599 2.149 -0.585 1.00 91.88 87 ILE A CA 1
ATOM 669 C C . ILE A 1 87 ? 5.241 3.619 -0.813 1.00 91.88 87 ILE A C 1
ATOM 671 O O . ILE A 1 87 ? 4.846 4.318 0.120 1.00 91.88 87 ILE A O 1
ATOM 675 N N . PHE A 1 88 ? 5.341 4.076 -2.061 1.00 92.12 88 PHE A N 1
ATOM 676 C CA . PHE A 1 88 ? 4.967 5.428 -2.469 1.00 92.12 88 PHE A CA 1
ATOM 677 C C . PHE A 1 88 ? 3.597 5.427 -3.130 1.00 92.12 88 PHE A C 1
ATOM 679 O O . PHE A 1 88 ? 3.305 4.608 -4.007 1.00 92.12 88 PHE A O 1
ATOM 686 N N . VAL A 1 89 ? 2.766 6.378 -2.719 1.00 93.62 89 VAL A N 1
ATOM 687 C CA . VAL A 1 89 ? 1.371 6.479 -3.133 1.00 93.62 89 VAL A CA 1
ATOM 688 C C . VAL A 1 89 ? 1.023 7.908 -3.529 1.00 93.62 89 VAL A C 1
ATOM 690 O O . VAL A 1 89 ? 1.641 8.869 -3.073 1.00 93.62 89 VAL A O 1
ATOM 693 N N . LYS A 1 90 ? -0.000 8.050 -4.367 1.00 92.00 90 LYS A N 1
ATOM 694 C CA . LYS A 1 90 ? -0.667 9.319 -4.648 1.00 92.00 90 LYS A CA 1
ATOM 695 C C . LYS A 1 90 ? -1.949 9.382 -3.829 1.00 92.00 90 LYS A C 1
ATOM 697 O O . LYS A 1 90 ? -2.857 8.593 -4.095 1.00 92.00 90 LYS A O 1
ATOM 702 N N . LYS A 1 91 ? -2.041 10.313 -2.874 1.00 89.94 91 LYS A N 1
ATOM 703 C CA . LYS A 1 91 ? -3.289 10.555 -2.130 1.00 89.94 91 LYS A CA 1
ATOM 704 C C . LYS A 1 91 ? -4.423 10.870 -3.105 1.00 89.94 91 LYS A C 1
ATOM 706 O O . LYS A 1 91 ? -4.231 11.657 -4.037 1.00 89.94 91 LYS A O 1
ATOM 711 N N . GLN A 1 92 ? -5.593 10.270 -2.896 1.00 84.69 92 GLN A N 1
ATOM 712 C CA . GLN A 1 92 ? -6.800 10.784 -3.528 1.00 84.69 92 GLN A CA 1
ATOM 713 C C . GLN A 1 92 ? -7.335 11.968 -2.720 1.00 84.69 92 GLN A C 1
ATOM 715 O O . GLN A 1 92 ? -7.348 11.901 -1.491 1.00 84.69 92 GLN A O 1
ATOM 720 N N . PRO A 1 93 ? -7.780 13.045 -3.387 1.00 69.50 93 PRO A N 1
ATOM 721 C CA . PRO A 1 93 ? -8.558 14.073 -2.716 1.00 69.50 93 PRO A CA 1
ATOM 722 C C . PRO A 1 93 ? -9.844 13.437 -2.177 1.00 69.50 93 PRO A C 1
ATOM 724 O O . PRO A 1 93 ? -10.536 12.717 -2.900 1.00 69.50 93 PRO A O 1
ATOM 727 N N . ASN A 1 94 ? -10.130 13.664 -0.898 1.00 63.00 94 ASN A N 1
ATOM 728 C CA . ASN A 1 94 ? -11.359 13.198 -0.274 1.00 63.00 94 ASN A CA 1
ATOM 729 C C . ASN A 1 94 ? -12.499 14.075 -0.813 1.00 63.00 94 ASN A C 1
ATOM 731 O O . ASN A 1 94 ? -12.494 15.279 -0.595 1.00 63.00 94 ASN A O 1
ATOM 735 N N . VAL A 1 95 ? -13.447 13.509 -1.564 1.00 56.16 95 VAL A N 1
ATOM 736 C CA . VAL A 1 95 ? -14.522 14.277 -2.239 1.00 56.16 95 VAL A CA 1
ATOM 737 C C . VAL A 1 95 ? -15.669 14.633 -1.268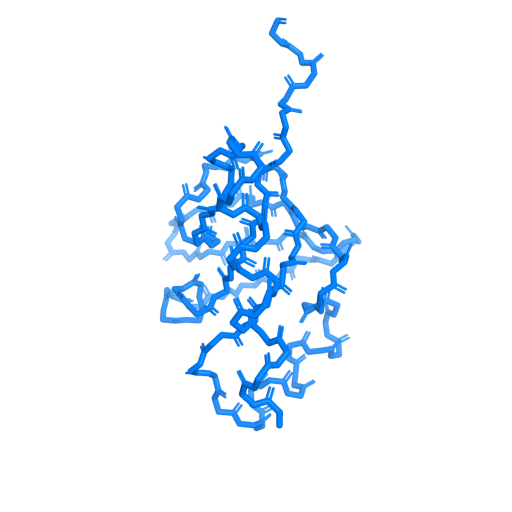 1.00 56.16 95 VAL A C 1
ATOM 739 O O . VAL A 1 95 ? -16.795 14.851 -1.686 1.00 56.16 95 VAL A O 1
ATOM 742 N N . ASN A 1 96 ? -15.397 14.686 0.039 1.00 50.78 96 ASN A N 1
ATOM 743 C CA . ASN A 1 96 ? -16.408 14.897 1.083 1.00 50.78 96 ASN A CA 1
ATOM 744 C C . ASN A 1 96 ? -16.153 16.135 1.971 1.00 50.78 96 ASN A C 1
ATOM 746 O O . ASN A 1 96 ? -16.778 16.224 3.026 1.00 50.78 96 ASN A O 1
ATOM 750 N N . ASP A 1 97 ? -15.280 17.061 1.559 1.00 45.84 97 ASP A N 1
ATOM 751 C CA . ASP A 1 97 ? -15.136 18.384 2.199 1.00 45.84 97 ASP A CA 1
ATOM 752 C C . ASP A 1 97 ? -15.985 19.451 1.487 1.00 45.84 97 ASP A C 1
ATOM 754 O O . ASP A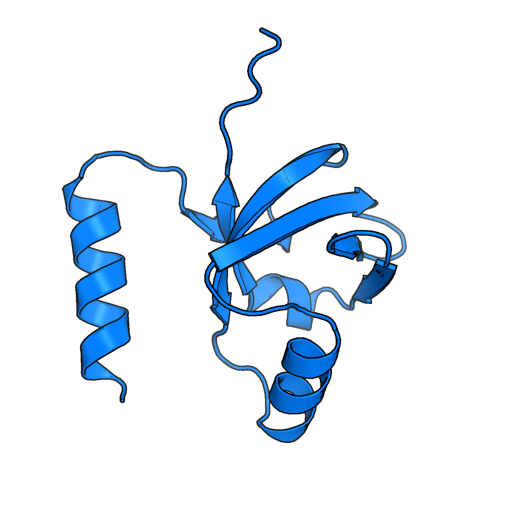 1 97 ? -15.906 19.535 0.236 1.00 45.84 97 ASP A O 1
#

Radius of gyration: 13.26 Å; Cα contacts (8 Å, |Δi|>4): 159; chains: 1; bounding box: 33×33×33 Å

Sequence (97 aa):
MKSQIVKFVAAAYLAGVNLMVRLKDLEAGEQACILFTTSVPGQVLDRLMVYGIIPGNYVRLHQKKPAYIIQVDETFLALESNLCEGIFVKKQPNVND

Mean predicted aligned error: 7.38 Å